Protein AF-A0A1W9VU00-F1 (afdb_monomer)

Mean predicted aligned error: 7.33 Å

Radius of gyration: 15.83 Å; Cα contacts (8 Å, |Δi|>4): 113; chains: 1; bounding box: 50×24×43 Å

Nearest PDB structures (foldseek):
  6pe4-assembly1_H  TM=3.932E-01  e=3.624E+00  Saccharomyces cerevisiae S288C
  1g73-assembly2_B  TM=1.970E-01  e=8.859E+00  Homo sapiens

Sequence (130 aa):
MKKSHNISNILLIQIVTGIYFAISGLLGVMGFYSGSNQFFDDIYKLIGRNNYMPLIISIVFMLAGLVLISDVFLNMKNRIVYYVILILWITFVIMSSFTDNFLKPDTLLWAKELALNSIILTSLWASSQR

Secondary structure (DSSP, 8-state):
--SHHHHHHHHHHHHHHHHHHHHHHHHHHHHHHHS--TTTHHHHHHH-TT-SHHHHHHHHHHHHHHHHHHHHHH----HHHHHHHHHHHHHHHHHHHSSS-SS-SSHHHHHHHHHHHHHHHHHHHHHHT-

Structure (mmCIF, N/CA/C/O backbone):
data_AF-A0A1W9VU00-F1
#
_entry.id   AF-A0A1W9VU00-F1
#
loop_
_atom_site.group_PDB
_atom_site.id
_atom_site.type_symbol
_atom_site.label_atom_id
_atom_site.label_alt_id
_atom_site.label_comp_id
_atom_site.label_asym_id
_atom_site.label_entity_id
_atom_site.label_seq_id
_atom_site.pdbx_PDB_ins_code
_atom_site.Cartn_x
_atom_site.Cartn_y
_atom_site.Cartn_z
_atom_site.occupancy
_atom_site.B_iso_or_equiv
_atom_site.auth_seq_id
_atom_site.auth_comp_id
_atom_site.auth_asym_id
_atom_site.auth_atom_id
_atom_site.pdbx_PDB_model_num
ATOM 1 N N . MET A 1 1 ? -32.290 -3.285 15.799 1.00 40.78 1 MET A N 1
ATOM 2 C CA . MET A 1 1 ? -30.913 -3.668 16.200 1.00 40.78 1 MET A CA 1
ATOM 3 C C . MET A 1 1 ? -30.063 -4.128 14.997 1.00 40.78 1 MET A C 1
ATOM 5 O O . MET A 1 1 ? -29.607 -5.257 14.978 1.00 40.78 1 MET A O 1
ATOM 9 N N . LYS A 1 2 ? -29.819 -3.278 13.979 1.00 45.75 2 LYS A N 1
ATOM 10 C CA . LYS A 1 2 ? -29.080 -3.660 12.742 1.00 45.75 2 LYS A CA 1
ATOM 11 C C . LYS A 1 2 ? -27.707 -2.977 12.566 1.00 45.75 2 LYS A C 1
ATOM 13 O O . LYS A 1 2 ? -27.032 -3.209 11.574 1.00 45.75 2 LYS A O 1
ATOM 18 N N . LYS A 1 3 ? -27.289 -2.129 13.519 1.00 46.16 3 LYS A N 1
ATOM 19 C CA . LYS A 1 3 ? -26.079 -1.283 13.415 1.00 46.16 3 LYS A CA 1
ATOM 20 C C . LYS A 1 3 ? -24.768 -1.981 13.814 1.00 46.16 3 LYS A C 1
ATOM 22 O O . LYS A 1 3 ? -23.711 -1.531 13.397 1.00 46.16 3 LYS A O 1
ATOM 27 N N . SER A 1 4 ? -24.828 -3.069 14.588 1.00 51.91 4 SER A N 1
ATOM 28 C CA . SER A 1 4 ? -23.632 -3.743 15.125 1.00 51.91 4 SER A CA 1
ATOM 29 C C . SER A 1 4 ? -22.849 -4.536 14.064 1.00 51.91 4 SER A C 1
ATOM 31 O O . SER A 1 4 ? -21.626 -4.440 14.035 1.00 51.91 4 SER A O 1
ATOM 33 N N . HIS A 1 5 ? -23.524 -5.230 13.137 1.00 52.19 5 HIS A N 1
ATOM 34 C CA . HIS A 1 5 ? -22.841 -6.053 12.125 1.00 52.19 5 HIS A CA 1
ATOM 35 C C . HIS A 1 5 ? -22.045 -5.258 11.079 1.00 52.19 5 HIS A C 1
ATOM 37 O O . HIS A 1 5 ? -21.030 -5.736 10.587 1.00 52.19 5 HIS A O 1
ATOM 43 N N . ASN A 1 6 ? -22.453 -4.030 10.748 1.00 59.50 6 ASN A N 1
ATOM 44 C CA . ASN A 1 6 ? -21.695 -3.226 9.782 1.00 59.50 6 ASN A CA 1
ATOM 45 C C . ASN A 1 6 ? -20.350 -2.752 10.351 1.00 59.50 6 ASN A C 1
ATOM 47 O O . ASN A 1 6 ? -19.373 -2.661 9.613 1.00 59.50 6 ASN A O 1
ATOM 51 N N . ILE A 1 7 ? -20.284 -2.501 11.662 1.00 63.16 7 ILE A N 1
ATOM 52 C CA . ILE A 1 7 ? -19.052 -2.064 12.328 1.00 63.16 7 ILE A CA 1
ATOM 53 C C . ILE A 1 7 ? -18.045 -3.221 12.397 1.00 63.16 7 ILE A C 1
ATOM 55 O O . ILE A 1 7 ? -16.865 -3.008 12.152 1.00 63.16 7 ILE A O 1
ATOM 59 N N . SER A 1 8 ? -18.485 -4.460 12.646 1.00 72.94 8 SER A N 1
ATOM 60 C CA . SER A 1 8 ? -17.572 -5.614 12.643 1.00 72.94 8 SER A CA 1
ATOM 61 C C . SER A 1 8 ? -16.978 -5.893 11.261 1.00 72.94 8 SER A C 1
ATOM 63 O O . SER A 1 8 ? -15.805 -6.244 11.151 1.00 72.94 8 SER A O 1
ATOM 65 N N . ASN A 1 9 ? -17.761 -5.697 10.199 1.00 81.38 9 ASN A N 1
ATOM 66 C CA . ASN A 1 9 ? -17.312 -5.986 8.839 1.00 81.38 9 ASN A CA 1
ATOM 67 C C . ASN A 1 9 ? -16.287 -4.956 8.348 1.00 81.38 9 ASN A C 1
ATOM 69 O O . ASN A 1 9 ? -15.278 -5.339 7.760 1.00 81.38 9 ASN A O 1
ATOM 73 N N . ILE A 1 10 ? -16.505 -3.664 8.632 1.00 84.12 10 ILE A N 1
ATOM 74 C CA . ILE A 1 10 ? -15.561 -2.607 8.240 1.00 84.12 10 ILE A CA 1
ATOM 75 C C . ILE A 1 10 ? -14.212 -2.771 8.954 1.00 84.12 10 ILE A C 1
ATOM 77 O O . ILE A 1 10 ? -13.166 -2.574 8.347 1.00 84.12 10 ILE A O 1
ATOM 81 N N . LEU A 1 11 ? -14.237 -3.206 10.220 1.00 84.88 11 LEU A N 1
ATOM 82 C CA . LEU A 1 11 ? -13.041 -3.495 11.010 1.00 84.88 11 LEU A CA 1
ATOM 83 C C . LEU A 1 11 ? -12.211 -4.616 10.392 1.00 84.88 11 LEU A C 1
ATOM 85 O O . LEU A 1 11 ? -11.000 -4.483 10.244 1.00 84.88 11 LEU A O 1
ATOM 89 N N . LEU A 1 12 ? -12.866 -5.709 9.998 1.00 86.94 12 LEU A N 1
ATOM 90 C CA . LEU A 1 12 ? -12.195 -6.837 9.362 1.00 86.94 12 LEU A CA 1
ATOM 91 C C . LEU A 1 12 ? -11.570 -6.409 8.027 1.00 86.94 12 LEU A C 1
ATOM 93 O O . LEU A 1 12 ? -10.400 -6.695 7.781 1.00 86.94 12 LEU A O 1
ATOM 97 N N . ILE A 1 13 ? -12.311 -5.658 7.208 1.00 89.44 13 ILE A N 1
ATOM 98 C CA . ILE A 1 13 ? -11.813 -5.102 5.942 1.00 89.44 13 ILE A CA 1
ATOM 99 C C . ILE A 1 13 ? -10.584 -4.211 6.179 1.00 89.44 13 ILE A C 1
ATOM 101 O O . ILE A 1 13 ? -9.593 -4.340 5.459 1.00 89.44 13 ILE A O 1
ATOM 105 N N . GLN A 1 14 ? -10.616 -3.350 7.198 1.00 89.56 14 GLN A N 1
ATOM 106 C CA . GLN A 1 14 ? -9.501 -2.474 7.559 1.00 89.56 14 GLN A CA 1
ATOM 107 C C . GLN A 1 14 ? -8.265 -3.275 7.993 1.00 89.56 14 GLN A C 1
ATOM 109 O O . GLN A 1 14 ? -7.167 -2.989 7.520 1.00 89.56 14 GLN A O 1
ATOM 114 N N . ILE A 1 15 ? -8.433 -4.312 8.824 1.00 90.50 15 ILE A N 1
ATOM 115 C CA . ILE A 1 15 ? -7.334 -5.199 9.246 1.00 90.50 15 ILE A CA 1
ATOM 116 C C . ILE A 1 15 ? -6.725 -5.908 8.037 1.00 90.50 15 ILE A C 1
ATOM 118 O O . ILE A 1 15 ? -5.511 -5.878 7.860 1.00 90.50 15 ILE A O 1
ATOM 122 N N . VAL A 1 16 ? -7.552 -6.525 7.190 1.00 92.12 16 VAL A N 1
ATOM 123 C CA . VAL A 1 16 ? -7.077 -7.255 6.004 1.00 92.12 16 VAL A CA 1
ATOM 124 C C . VAL A 1 16 ? -6.347 -6.315 5.047 1.00 92.12 16 VAL A C 1
ATOM 126 O O . VAL A 1 16 ? -5.277 -6.656 4.551 1.00 92.12 16 VAL A O 1
ATOM 129 N N . THR A 1 17 ? -6.876 -5.108 4.842 1.00 91.38 17 THR A N 1
ATOM 130 C CA . THR A 1 17 ? -6.223 -4.079 4.022 1.00 91.38 17 THR A CA 1
ATOM 131 C C . THR A 1 17 ? -4.893 -3.651 4.642 1.00 91.38 17 THR A C 1
ATOM 133 O O . THR A 1 17 ? -3.885 -3.587 3.947 1.00 91.38 17 THR A O 1
ATOM 136 N N . GLY A 1 18 ? -4.850 -3.420 5.954 1.00 92.44 18 GLY A N 1
ATOM 137 C CA . GLY A 1 18 ? -3.620 -3.067 6.659 1.00 92.44 18 GLY A CA 1
ATOM 138 C C . GLY A 1 18 ? -2.549 -4.158 6.580 1.00 92.44 18 GLY A C 1
ATOM 139 O O . GLY A 1 18 ? -1.392 -3.857 6.295 1.00 92.44 18 GLY A O 1
ATOM 140 N N . ILE A 1 19 ? -2.934 -5.429 6.741 1.00 93.31 19 ILE A N 1
ATOM 141 C CA . ILE A 1 19 ? -2.041 -6.584 6.556 1.00 93.31 19 ILE A CA 1
ATOM 142 C C . ILE A 1 19 ? -1.517 -6.623 5.122 1.00 93.31 19 ILE A C 1
ATOM 144 O O . ILE A 1 19 ? -0.317 -6.789 4.917 1.00 93.31 19 ILE A O 1
ATOM 148 N N . TYR A 1 20 ? -2.395 -6.437 4.138 1.00 92.19 20 TYR A N 1
ATOM 149 C CA . TYR A 1 20 ? -2.009 -6.414 2.734 1.00 92.19 20 TYR A CA 1
ATOM 150 C C . TYR A 1 20 ? -0.951 -5.331 2.462 1.00 92.19 20 TYR A C 1
ATOM 152 O O . TYR A 1 20 ? 0.106 -5.641 1.921 1.00 92.19 20 TYR A O 1
ATOM 160 N N . PHE A 1 21 ? -1.161 -4.096 2.932 1.00 92.06 21 PHE A N 1
ATOM 161 C CA . PHE A 1 21 ? -0.177 -3.012 2.805 1.00 92.06 21 PHE A CA 1
ATOM 162 C C . PHE A 1 21 ? 1.149 -3.318 3.512 1.00 92.06 21 PHE A C 1
ATOM 164 O O . PHE A 1 21 ? 2.219 -3.086 2.944 1.00 92.06 21 PHE A O 1
ATOM 171 N N . ALA A 1 22 ? 1.090 -3.868 4.728 1.00 92.06 22 ALA A N 1
ATOM 172 C CA . ALA A 1 22 ? 2.278 -4.236 5.490 1.00 92.06 22 ALA A CA 1
ATOM 173 C C . ALA A 1 22 ? 3.112 -5.296 4.753 1.00 92.06 22 ALA A C 1
ATOM 175 O O . ALA A 1 22 ? 4.327 -5.142 4.619 1.00 92.06 22 ALA A O 1
ATOM 176 N N . ILE A 1 23 ? 2.457 -6.333 4.223 1.00 91.75 23 ILE A N 1
ATOM 177 C CA . ILE A 1 23 ? 3.104 -7.396 3.447 1.00 91.75 23 ILE A CA 1
ATOM 178 C C . ILE A 1 23 ? 3.647 -6.846 2.126 1.00 91.75 23 ILE A C 1
ATOM 180 O O . ILE A 1 23 ? 4.798 -7.119 1.804 1.00 91.75 23 ILE A O 1
ATOM 184 N N . SER A 1 24 ? 2.881 -6.045 1.379 1.00 88.00 24 SER A N 1
ATOM 185 C CA . SER A 1 24 ? 3.352 -5.429 0.130 1.00 88.00 24 SER A CA 1
ATOM 186 C C . SER A 1 24 ? 4.589 -4.558 0.352 1.00 88.00 24 SER A C 1
ATOM 188 O O . SER A 1 24 ? 5.546 -4.644 -0.417 1.00 88.00 24 SER A O 1
ATOM 190 N N . GLY A 1 25 ? 4.611 -3.761 1.423 1.00 86.75 25 GLY A N 1
ATOM 191 C CA . GLY A 1 25 ? 5.786 -2.977 1.799 1.00 86.75 25 GLY A CA 1
ATOM 192 C C . GLY A 1 25 ? 6.983 -3.851 2.176 1.00 86.75 25 GLY A C 1
ATOM 193 O O . GLY A 1 25 ? 8.098 -3.604 1.722 1.00 86.75 25 GLY A O 1
ATOM 194 N N . LEU A 1 26 ? 6.756 -4.921 2.939 1.00 88.81 26 LEU A N 1
ATOM 195 C CA . LEU A 1 26 ? 7.804 -5.860 3.340 1.00 88.81 26 LEU A CA 1
ATOM 196 C C . LEU A 1 26 ? 8.388 -6.623 2.140 1.00 88.81 26 LEU A C 1
ATOM 198 O O . LEU A 1 26 ? 9.607 -6.710 2.015 1.00 88.81 26 LEU A O 1
ATOM 202 N N . LEU A 1 27 ? 7.547 -7.097 1.217 1.00 86.44 27 LEU A N 1
ATOM 203 C CA . LEU A 1 27 ? 7.975 -7.687 -0.058 1.00 86.44 27 LEU A CA 1
ATOM 204 C C . LEU A 1 27 ? 8.765 -6.680 -0.898 1.00 86.44 27 LEU A C 1
ATOM 206 O O . LEU A 1 27 ? 9.785 -7.026 -1.485 1.00 86.44 27 LEU A O 1
ATOM 210 N N . GLY A 1 28 ? 8.328 -5.422 -0.904 1.00 83.00 28 GLY A N 1
ATOM 211 C CA . GLY A 1 28 ? 9.046 -4.277 -1.451 1.00 83.00 28 GLY A CA 1
ATOM 212 C C . GLY A 1 28 ? 10.490 -4.165 -0.961 1.00 83.00 28 GLY A C 1
ATOM 213 O O . GLY A 1 28 ? 11.435 -4.189 -1.753 1.00 83.00 28 GLY A O 1
ATOM 214 N N . VAL A 1 29 ? 10.656 -4.117 0.362 1.00 85.56 29 VAL A N 1
ATOM 215 C CA . VAL A 1 29 ? 11.963 -4.017 1.025 1.00 85.56 29 VAL A CA 1
ATOM 216 C C . VAL A 1 29 ? 12.812 -5.264 0.780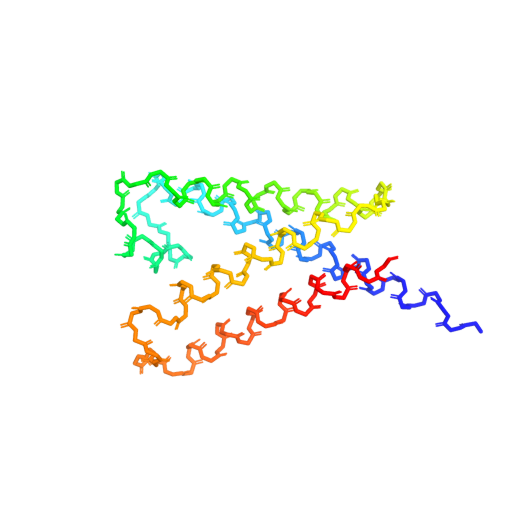 1.00 85.56 29 VAL A C 1
ATOM 218 O O . VAL A 1 29 ? 13.974 -5.140 0.402 1.00 85.56 29 VAL A O 1
ATOM 221 N N . MET A 1 30 ? 12.251 -6.465 0.948 1.00 83.88 30 MET A N 1
ATOM 222 C CA . MET A 1 30 ? 12.978 -7.719 0.713 1.00 83.88 30 MET A CA 1
ATOM 223 C C . MET A 1 30 ? 13.465 -7.823 -0.734 1.00 83.88 30 MET A C 1
ATOM 225 O O . MET A 1 30 ? 14.619 -8.174 -0.976 1.00 83.88 30 MET A O 1
ATOM 229 N N . GLY A 1 31 ? 12.601 -7.469 -1.683 1.00 76.75 31 GLY A N 1
ATOM 230 C CA . GLY A 1 31 ? 12.884 -7.518 -3.110 1.00 76.75 31 GLY A CA 1
ATOM 231 C C . GLY A 1 31 ? 13.961 -6.536 -3.575 1.00 76.75 31 GLY A C 1
ATOM 232 O O . GLY A 1 31 ? 14.669 -6.827 -4.538 1.00 76.75 31 GLY A O 1
ATOM 233 N N . PHE A 1 32 ? 14.140 -5.411 -2.873 1.00 74.62 32 PHE A N 1
ATOM 234 C CA . PHE A 1 32 ? 15.243 -4.481 -3.133 1.00 74.62 32 PHE A CA 1
ATOM 235 C C . PHE A 1 32 ? 16.611 -5.134 -2.876 1.00 74.62 32 PHE A C 1
ATOM 237 O O . PHE A 1 32 ? 17.532 -4.958 -3.669 1.00 74.62 32 PHE A O 1
ATOM 244 N N . TYR A 1 33 ? 16.737 -5.930 -1.809 1.00 71.94 33 TYR A N 1
ATOM 245 C CA . TYR A 1 33 ? 17.986 -6.626 -1.476 1.00 71.94 33 TYR A CA 1
ATOM 246 C C . TYR A 1 33 ? 18.181 -7.928 -2.263 1.00 71.94 33 TYR A C 1
ATOM 248 O O . TYR A 1 33 ? 19.313 -8.273 -2.596 1.00 71.94 33 TYR A O 1
ATOM 256 N N . SER A 1 34 ? 17.104 -8.660 -2.567 1.00 67.75 34 SER A N 1
ATOM 257 C CA . SER A 1 34 ? 17.174 -9.963 -3.246 1.00 67.75 34 SER A CA 1
ATOM 258 C C . SER A 1 34 ? 17.187 -9.879 -4.779 1.00 67.75 34 SER A C 1
ATOM 260 O O . SER A 1 34 ? 17.299 -10.907 -5.446 1.00 67.75 34 SER A O 1
ATOM 262 N N . GLY A 1 35 ? 17.061 -8.680 -5.362 1.00 62.50 35 GLY A N 1
ATOM 263 C CA . GLY A 1 35 ? 17.147 -8.456 -6.810 1.00 62.50 35 GLY A CA 1
ATOM 264 C C . GLY A 1 35 ? 16.000 -9.059 -7.633 1.00 62.50 35 GLY A C 1
ATOM 265 O O . GLY A 1 35 ? 16.061 -9.043 -8.866 1.00 62.50 35 GLY A O 1
ATOM 266 N N . SER A 1 36 ? 14.952 -9.578 -6.988 1.00 57.91 36 SER A N 1
ATOM 267 C CA . SER A 1 36 ? 13.751 -10.108 -7.640 1.00 57.91 36 SER A CA 1
ATOM 268 C C . SER A 1 36 ? 12.513 -9.637 -6.885 1.00 57.91 36 SER A C 1
ATOM 270 O O . SER A 1 36 ? 12.269 -10.040 -5.749 1.00 57.91 36 SER A O 1
ATOM 272 N N . ASN A 1 37 ? 11.739 -8.743 -7.503 1.00 67.25 37 ASN A N 1
ATOM 273 C CA . ASN A 1 37 ? 10.507 -8.259 -6.901 1.00 67.25 37 ASN A CA 1
ATOM 274 C C . ASN A 1 37 ? 9.410 -8.080 -7.943 1.00 67.25 37 ASN A C 1
ATOM 276 O O . ASN A 1 37 ? 9.165 -6.974 -8.412 1.00 67.25 37 ASN A O 1
ATOM 280 N N . GLN A 1 38 ? 8.698 -9.166 -8.239 1.00 67.44 38 GLN A N 1
ATOM 281 C CA . GLN A 1 38 ? 7.601 -9.166 -9.213 1.00 67.44 38 GLN A CA 1
ATOM 282 C C . GLN A 1 38 ? 6.533 -8.104 -8.910 1.00 67.44 38 GLN A C 1
ATOM 284 O O . GLN A 1 38 ? 5.915 -7.580 -9.827 1.00 67.44 38 GLN A O 1
ATOM 289 N N . PHE A 1 39 ? 6.347 -7.739 -7.636 1.00 68.12 39 PHE A N 1
ATOM 290 C CA . PHE A 1 39 ? 5.370 -6.729 -7.228 1.00 68.12 39 PHE A CA 1
ATOM 291 C C . PHE A 1 39 ? 5.778 -5.295 -7.615 1.00 68.12 39 PHE A C 1
ATOM 293 O O . PHE A 1 39 ? 4.921 -4.465 -7.906 1.00 68.12 39 PHE A O 1
ATOM 300 N N . PHE A 1 40 ? 7.080 -4.997 -7.630 1.00 73.00 40 PHE A N 1
ATOM 301 C CA . PHE A 1 40 ? 7.620 -3.675 -7.973 1.00 73.00 40 PHE A CA 1
ATOM 302 C C . PHE A 1 40 ? 8.365 -3.658 -9.310 1.00 73.00 40 PHE A C 1
ATOM 304 O O . PHE A 1 40 ? 8.865 -2.603 -9.693 1.00 73.00 40 PHE A O 1
ATOM 311 N N . ASP A 1 41 ? 8.449 -4.780 -10.029 1.00 74.25 41 ASP A N 1
ATOM 312 C CA . ASP A 1 41 ? 9.189 -4.879 -11.291 1.00 74.25 41 ASP A CA 1
ATOM 313 C C . ASP A 1 41 ? 8.710 -3.826 -12.300 1.00 74.25 41 ASP A C 1
ATOM 315 O O . ASP A 1 41 ? 9.537 -3.172 -12.933 1.00 74.25 41 ASP A O 1
ATOM 319 N N . ASP A 1 42 ? 7.402 -3.561 -12.363 1.00 72.38 42 ASP A N 1
ATOM 320 C CA . ASP A 1 42 ? 6.838 -2.516 -13.226 1.00 72.38 42 ASP A CA 1
ATOM 321 C C . ASP A 1 42 ? 7.296 -1.100 -12.814 1.00 72.38 42 ASP A C 1
ATOM 323 O O . ASP A 1 42 ? 7.565 -0.261 -13.667 1.00 72.38 42 ASP A O 1
ATOM 327 N N . ILE A 1 43 ? 7.507 -0.833 -11.520 1.00 70.69 43 ILE A N 1
ATOM 328 C CA . ILE A 1 43 ? 8.061 0.447 -11.038 1.00 70.69 43 ILE A CA 1
ATOM 329 C C . ILE A 1 43 ? 9.573 0.526 -11.277 1.00 70.69 43 ILE A C 1
ATOM 331 O O . ILE A 1 43 ? 10.093 1.583 -11.646 1.00 70.69 43 ILE A O 1
ATOM 335 N N . TYR A 1 44 ? 10.292 -0.584 -11.105 1.00 73.88 44 TYR A N 1
ATOM 336 C CA . TYR A 1 44 ? 11.727 -0.657 -11.379 1.00 73.88 44 TYR A CA 1
ATOM 337 C C . TYR A 1 44 ? 12.054 -0.433 -12.856 1.00 73.88 44 TYR A C 1
ATOM 339 O O . TYR A 1 44 ? 13.098 0.153 -13.147 1.00 73.88 44 TYR A O 1
ATOM 347 N N . LYS A 1 45 ? 11.176 -0.843 -13.780 1.00 72.12 45 LYS A N 1
ATOM 348 C CA . LYS A 1 45 ? 11.312 -0.532 -15.212 1.00 72.12 45 LYS A CA 1
ATOM 349 C C . LYS A 1 45 ? 11.252 0.970 -15.492 1.00 72.12 45 LYS A C 1
ATOM 351 O O . LYS A 1 45 ? 11.986 1.452 -16.346 1.00 72.12 45 LYS A O 1
ATOM 356 N N . LEU A 1 46 ? 10.424 1.709 -14.754 1.00 71.44 46 LEU A N 1
ATOM 357 C CA . LEU A 1 46 ? 10.207 3.142 -14.976 1.00 71.44 46 LEU A CA 1
ATOM 358 C C . LEU A 1 46 ? 11.272 4.024 -14.343 1.00 71.44 46 LEU A C 1
ATOM 360 O O . LEU A 1 46 ? 11.704 5.010 -14.934 1.00 71.44 46 LEU A O 1
ATOM 364 N N . ILE A 1 47 ? 11.664 3.694 -13.116 1.00 73.31 47 ILE A N 1
ATOM 365 C CA . ILE A 1 47 ? 12.514 4.560 -12.291 1.00 73.31 47 ILE A CA 1
ATOM 366 C C . ILE A 1 47 ? 13.977 4.074 -12.282 1.00 73.31 47 ILE A C 1
ATOM 368 O O . ILE A 1 47 ? 14.885 4.800 -11.871 1.00 73.31 47 ILE A O 1
ATOM 372 N N . GLY A 1 48 ? 14.219 2.858 -12.780 1.00 68.12 48 GLY A N 1
ATOM 373 C CA . GLY A 1 48 ? 15.519 2.200 -12.799 1.00 68.12 48 GLY A CA 1
ATOM 374 C C . GLY A 1 48 ? 15.824 1.451 -11.497 1.00 68.12 48 GLY A C 1
ATOM 375 O O . GLY A 1 48 ? 15.520 1.906 -10.394 1.00 68.12 48 GLY A O 1
ATOM 376 N N . ARG A 1 49 ? 16.486 0.292 -11.618 1.00 69.31 49 ARG A N 1
ATOM 377 C CA . ARG A 1 49 ? 16.854 -0.583 -10.482 1.00 69.31 49 ARG A CA 1
ATOM 378 C C . ARG A 1 49 ? 17.829 0.039 -9.482 1.00 69.31 49 ARG A C 1
ATOM 380 O O . ARG A 1 49 ? 17.836 -0.365 -8.329 1.00 69.31 49 ARG A O 1
ATOM 387 N N . ASN A 1 50 ? 18.629 1.014 -9.911 1.00 70.50 50 ASN A N 1
ATOM 388 C CA . ASN A 1 50 ? 19.616 1.685 -9.059 1.00 70.50 50 ASN A CA 1
ATOM 389 C C . ASN A 1 50 ? 19.040 2.892 -8.291 1.00 70.50 50 ASN A C 1
ATOM 391 O O . ASN A 1 50 ? 19.790 3.683 -7.725 1.00 70.50 50 ASN A O 1
ATOM 395 N N . ASN A 1 51 ? 17.718 3.084 -8.313 1.00 77.50 51 ASN A N 1
ATOM 396 C CA . ASN A 1 51 ? 17.065 4.172 -7.601 1.00 77.50 51 ASN A CA 1
ATOM 397 C C . ASN A 1 51 ? 16.500 3.682 -6.258 1.00 77.50 51 ASN A C 1
ATOM 399 O O . ASN A 1 51 ? 15.918 2.603 -6.170 1.00 77.50 51 ASN A O 1
ATOM 403 N N . TYR A 1 52 ? 16.630 4.502 -5.216 1.00 82.12 52 TYR A N 1
ATOM 404 C CA . TYR A 1 52 ? 16.072 4.240 -3.887 1.00 82.12 52 TYR A CA 1
ATOM 405 C C . TYR A 1 52 ? 14.560 4.506 -3.807 1.00 82.12 52 TYR A C 1
ATOM 407 O O . TYR A 1 52 ? 13.928 4.159 -2.813 1.00 82.12 52 TYR A O 1
ATOM 415 N N . MET A 1 53 ? 13.946 5.094 -4.839 1.00 80.38 53 MET A N 1
ATOM 416 C CA . MET A 1 53 ? 12.516 5.425 -4.842 1.00 80.38 53 MET A CA 1
ATOM 417 C C . MET A 1 53 ? 11.586 4.225 -4.555 1.00 80.38 53 MET A C 1
ATOM 419 O O . MET A 1 53 ? 10.702 4.364 -3.708 1.00 80.38 53 MET A O 1
ATOM 423 N N . PRO A 1 54 ? 11.776 3.030 -5.154 1.00 81.50 54 PRO A N 1
ATOM 424 C CA . PRO A 1 54 ? 10.937 1.865 -4.857 1.00 81.50 54 PRO A CA 1
ATOM 425 C C . PRO A 1 54 ? 11.096 1.383 -3.410 1.00 81.50 54 PRO A C 1
ATOM 427 O O . PRO A 1 54 ? 10.120 0.964 -2.791 1.00 81.50 54 PRO A O 1
ATOM 430 N N . LEU A 1 55 ? 12.298 1.515 -2.833 1.00 84.62 55 LEU A N 1
ATOM 431 C CA . LEU A 1 55 ? 12.547 1.230 -1.418 1.00 84.62 55 LEU A CA 1
ATOM 432 C C . LEU A 1 55 ? 11.769 2.204 -0.520 1.00 84.62 55 LEU A C 1
ATOM 434 O O . LEU A 1 55 ? 11.109 1.772 0.422 1.00 84.62 55 LEU A O 1
ATOM 438 N N . ILE A 1 56 ? 11.791 3.503 -0.835 1.00 86.19 56 ILE A N 1
ATOM 439 C CA . ILE A 1 56 ? 11.036 4.525 -0.092 1.00 86.19 56 ILE A CA 1
ATOM 440 C C . ILE A 1 56 ? 9.535 4.221 -0.148 1.00 86.19 56 ILE A C 1
ATOM 442 O O . ILE A 1 56 ? 8.883 4.187 0.894 1.00 86.19 56 ILE A O 1
ATOM 446 N N . ILE A 1 57 ? 8.991 3.934 -1.335 1.00 85.81 57 ILE A N 1
ATOM 447 C CA . ILE A 1 57 ? 7.574 3.571 -1.509 1.00 85.81 57 ILE A CA 1
ATOM 448 C C . ILE A 1 57 ? 7.227 2.329 -0.676 1.00 85.81 57 ILE A C 1
ATOM 450 O O . ILE A 1 57 ? 6.202 2.303 0.001 1.00 85.81 57 ILE A O 1
ATOM 454 N N . SER A 1 58 ? 8.110 1.331 -0.664 1.00 87.50 58 SER A N 1
ATOM 455 C CA . SER A 1 58 ? 7.937 0.098 0.110 1.00 87.50 58 SER A CA 1
ATOM 456 C C . SER A 1 58 ? 7.881 0.357 1.616 1.00 87.50 58 SER A C 1
ATOM 458 O O . SER A 1 58 ? 6.992 -0.148 2.302 1.00 87.50 58 SER A O 1
ATOM 460 N N . ILE A 1 59 ? 8.780 1.199 2.134 1.00 88.88 59 ILE A N 1
ATOM 461 C CA . ILE A 1 59 ? 8.774 1.615 3.544 1.00 88.88 59 ILE A CA 1
ATOM 462 C C . ILE A 1 59 ? 7.478 2.363 3.869 1.00 88.88 59 ILE A C 1
ATOM 464 O O . ILE A 1 59 ? 6.844 2.085 4.886 1.00 88.88 59 ILE A O 1
ATOM 468 N N . VAL A 1 60 ? 7.047 3.275 2.995 1.00 90.75 60 VAL A N 1
ATOM 469 C CA . VAL A 1 60 ? 5.800 4.027 3.175 1.00 90.75 60 VAL A CA 1
ATOM 470 C C . VAL A 1 60 ? 4.586 3.094 3.189 1.00 90.75 60 VAL A C 1
ATOM 472 O O . VAL A 1 60 ? 3.720 3.257 4.044 1.00 90.75 60 VAL A O 1
ATOM 475 N N . PHE A 1 61 ? 4.527 2.084 2.318 1.00 90.19 61 PHE A N 1
ATOM 476 C CA . PHE A 1 61 ? 3.455 1.080 2.320 1.00 90.19 61 PHE A CA 1
ATOM 477 C C . PHE A 1 61 ? 3.465 0.208 3.570 1.00 90.19 61 PHE A C 1
ATOM 479 O O . PHE A 1 61 ? 2.406 -0.051 4.144 1.00 90.19 61 PHE A O 1
ATOM 486 N N . MET A 1 62 ? 4.648 -0.173 4.047 1.00 91.94 62 MET A N 1
ATOM 487 C CA . MET A 1 62 ? 4.778 -0.918 5.294 1.00 91.94 62 MET A CA 1
ATOM 488 C C . MET A 1 62 ? 4.236 -0.106 6.479 1.00 91.94 62 MET A C 1
ATOM 490 O O . MET A 1 62 ? 3.413 -0.602 7.251 1.00 91.94 62 MET A O 1
ATOM 494 N N . LEU A 1 63 ? 4.638 1.165 6.590 1.00 92.19 63 LEU A N 1
ATOM 495 C CA . LEU A 1 63 ? 4.147 2.079 7.625 1.00 92.19 63 LEU A CA 1
ATOM 496 C C . LEU A 1 63 ? 2.642 2.336 7.492 1.00 92.19 63 LEU A C 1
ATOM 498 O O . LEU A 1 63 ? 1.934 2.315 8.495 1.00 92.19 63 LEU A O 1
ATOM 502 N N . ALA A 1 64 ? 2.135 2.517 6.272 1.00 90.69 64 ALA A N 1
ATOM 503 C CA . ALA A 1 64 ? 0.709 2.674 6.002 1.00 90.69 64 ALA A CA 1
ATOM 504 C C . ALA A 1 64 ? -0.104 1.478 6.518 1.00 90.69 64 ALA A C 1
ATOM 506 O O . ALA A 1 64 ? -1.117 1.669 7.190 1.00 90.69 64 ALA A O 1
ATOM 507 N N . GLY A 1 65 ? 0.367 0.253 6.270 1.00 90.81 65 GLY A N 1
ATOM 508 C CA . GLY A 1 65 ? -0.265 -0.964 6.776 1.00 90.81 65 GLY A CA 1
ATOM 509 C C . GLY A 1 65 ? -0.310 -1.015 8.302 1.00 90.81 65 GLY A C 1
ATOM 510 O O . GLY A 1 65 ? -1.366 -1.265 8.885 1.00 90.81 65 GLY A O 1
ATOM 511 N N . LEU A 1 66 ? 0.807 -0.693 8.960 1.00 92.38 66 LEU A N 1
ATOM 512 C CA . LEU A 1 66 ? 0.875 -0.628 10.423 1.00 92.38 66 LEU A CA 1
ATOM 513 C C . LEU A 1 66 ? -0.059 0.435 11.004 1.00 92.38 66 LEU A C 1
ATOM 515 O O . LEU A 1 66 ? -0.703 0.187 12.026 1.00 92.38 66 LEU A O 1
ATOM 519 N N . VAL A 1 67 ? -0.169 1.597 10.355 1.00 91.56 67 VAL A N 1
ATOM 520 C CA . VAL A 1 67 ? -1.092 2.654 10.783 1.00 91.56 67 VAL A CA 1
ATOM 521 C C . VAL A 1 67 ? -2.542 2.202 10.627 1.00 91.56 67 VAL A C 1
ATOM 523 O O . VAL A 1 67 ? -3.310 2.362 11.570 1.00 91.56 67 VAL A O 1
ATOM 526 N N . LEU A 1 68 ? -2.910 1.576 9.504 1.00 90.00 68 LEU A N 1
ATOM 527 C CA . LEU A 1 68 ? -4.265 1.049 9.290 1.00 90.00 68 LEU A CA 1
ATOM 528 C C . LEU A 1 68 ? -4.654 0.005 10.341 1.00 90.00 68 LEU A C 1
ATOM 530 O O . LEU A 1 68 ? -5.780 0.038 10.836 1.00 90.00 68 LEU A O 1
ATOM 534 N N . ILE A 1 69 ? -3.729 -0.887 10.711 1.00 91.06 69 ILE A N 1
ATOM 535 C CA . ILE A 1 69 ? -3.945 -1.882 11.773 1.00 91.06 69 ILE A CA 1
ATOM 536 C C . ILE A 1 69 ? -4.052 -1.199 13.140 1.00 91.06 69 ILE A C 1
ATOM 538 O O . ILE A 1 69 ? -4.949 -1.512 13.916 1.00 91.06 69 ILE A O 1
ATOM 542 N N . SER A 1 70 ? -3.162 -0.257 13.450 1.00 88.75 70 SER A N 1
ATOM 543 C CA . SER A 1 70 ? -3.151 0.428 14.751 1.00 88.75 70 SER A CA 1
ATOM 544 C C . SER A 1 70 ? -4.405 1.275 14.957 1.00 88.75 70 SER A C 1
ATOM 546 O O . SER A 1 70 ? -4.948 1.335 16.061 1.00 88.75 70 SER A O 1
ATOM 548 N N . ASP A 1 71 ? -4.905 1.887 13.886 1.00 87.06 71 ASP A N 1
ATOM 549 C CA . ASP A 1 71 ? -6.119 2.693 13.902 1.00 87.06 71 ASP A CA 1
ATOM 550 C C . ASP A 1 71 ? -7.369 1.886 14.291 1.00 87.06 71 ASP A C 1
ATOM 552 O O . ASP A 1 71 ? -8.281 2.413 14.927 1.00 87.06 71 ASP A O 1
ATOM 556 N N . VAL A 1 72 ? -7.391 0.577 14.022 1.00 85.69 72 VAL A N 1
ATOM 557 C CA . VAL A 1 72 ? -8.476 -0.308 14.474 1.00 85.69 72 VAL A CA 1
ATOM 558 C C . VAL A 1 72 ? -8.617 -0.292 15.997 1.00 85.69 72 VAL A C 1
ATOM 560 O O . VAL A 1 72 ? -9.742 -0.240 16.501 1.00 85.69 72 VAL A O 1
ATOM 563 N N . PHE A 1 73 ? -7.494 -0.295 16.717 1.00 85.94 73 PHE A N 1
ATOM 564 C CA . PHE A 1 73 ? -7.456 -0.342 18.179 1.00 85.94 73 PHE A CA 1
ATOM 565 C C . PHE A 1 73 ? -7.494 1.047 18.817 1.00 85.94 73 PHE A C 1
ATOM 567 O O . PHE A 1 73 ? -8.108 1.228 19.866 1.00 85.94 73 PHE A O 1
ATOM 574 N N . LEU A 1 74 ? -6.841 2.026 18.187 1.00 84.25 74 LEU A N 1
ATOM 575 C CA . LEU A 1 74 ? -6.693 3.381 18.721 1.00 84.25 74 LEU A CA 1
ATOM 576 C C . LEU A 1 74 ? -7.821 4.329 18.290 1.00 84.25 74 LEU A C 1
ATOM 578 O O . LEU A 1 74 ? -7.987 5.383 18.902 1.00 84.25 74 LEU A O 1
ATOM 582 N N . ASN A 1 75 ? -8.609 3.950 17.276 1.00 78.62 75 ASN A N 1
ATOM 583 C CA . ASN A 1 75 ? -9.730 4.718 16.730 1.00 78.62 75 ASN A CA 1
ATOM 584 C C . ASN A 1 75 ? -9.339 6.181 16.451 1.00 78.62 75 ASN A C 1
ATOM 586 O O . ASN A 1 75 ? -9.977 7.125 16.939 1.00 78.62 75 ASN A O 1
ATOM 590 N N . MET A 1 76 ? -8.241 6.373 15.715 1.00 77.00 76 MET A N 1
ATOM 591 C CA . MET A 1 76 ? -7.724 7.691 15.380 1.00 77.00 76 MET A CA 1
ATOM 592 C C . MET A 1 76 ? -8.730 8.400 14.470 1.00 77.00 76 MET A C 1
ATOM 594 O O . MET A 1 76 ? -9.095 7.941 13.395 1.00 77.00 76 MET A O 1
ATOM 598 N N . LYS A 1 77 ? -9.157 9.598 14.868 1.00 74.38 77 LYS A N 1
ATOM 599 C CA . LYS A 1 77 ? -10.118 10.400 14.087 1.00 74.38 77 LYS A CA 1
ATOM 600 C C . LYS A 1 77 ? -9.497 11.068 12.852 1.00 74.38 77 LYS A C 1
ATOM 602 O O . LYS A 1 77 ? -10.155 11.868 12.186 1.00 74.38 77 LYS A O 1
ATOM 607 N N . ASN A 1 78 ? -8.220 10.813 12.567 1.00 80.06 78 ASN A N 1
ATOM 608 C CA . ASN A 1 78 ? -7.489 11.535 11.537 1.00 80.06 78 ASN A CA 1
ATOM 609 C C . ASN A 1 78 ? -7.668 10.896 10.153 1.00 80.06 78 ASN A C 1
ATOM 611 O O . ASN A 1 78 ? -6.915 10.016 9.741 1.00 80.06 78 ASN A O 1
ATOM 615 N N . ARG A 1 79 ? -8.637 11.419 9.398 1.00 82.19 79 ARG A N 1
ATOM 616 C CA . ARG A 1 79 ? -8.951 10.972 8.031 1.00 82.19 79 ARG A CA 1
ATOM 617 C C . ARG A 1 79 ? -7.873 11.309 6.999 1.00 82.19 79 ARG A C 1
ATOM 619 O O . ARG A 1 79 ? -7.858 10.710 5.929 1.00 82.19 79 ARG A O 1
ATOM 626 N N . ILE A 1 80 ? -6.957 12.231 7.306 1.00 84.88 80 ILE A N 1
ATOM 627 C CA . ILE A 1 80 ? -5.895 12.643 6.374 1.00 84.88 80 ILE A CA 1
ATOM 628 C C . ILE A 1 80 ? -4.997 11.454 6.030 1.00 84.88 80 ILE A C 1
ATOM 630 O O . ILE A 1 80 ? -4.619 11.291 4.874 1.00 84.88 80 ILE A O 1
ATOM 634 N N . VAL A 1 81 ? -4.709 10.587 7.006 1.00 83.88 81 VAL A N 1
ATOM 635 C CA . VAL A 1 81 ? -3.842 9.421 6.792 1.00 83.88 81 VAL A CA 1
ATOM 636 C C . VAL A 1 81 ? -4.430 8.488 5.735 1.00 83.88 81 VAL A C 1
ATOM 638 O O . VAL A 1 81 ? -3.723 8.069 4.823 1.00 83.88 81 VAL A O 1
ATOM 641 N N . TYR A 1 82 ? -5.740 8.247 5.787 1.00 84.75 82 TYR A N 1
ATOM 642 C CA . TYR A 1 82 ? -6.438 7.446 4.786 1.00 84.75 82 TYR A CA 1
ATOM 643 C C . TYR A 1 82 ? -6.331 8.040 3.387 1.00 84.75 82 TYR A C 1
ATOM 645 O O . TYR A 1 82 ? -6.026 7.314 2.446 1.00 84.75 82 TYR A O 1
ATOM 653 N N . TYR A 1 83 ? -6.532 9.351 3.244 1.00 86.88 83 TYR A N 1
ATOM 654 C CA . TYR A 1 83 ? -6.416 10.006 1.942 1.00 86.88 83 TYR A CA 1
ATOM 655 C C . TYR A 1 83 ? -4.995 9.950 1.387 1.00 86.88 83 TYR A C 1
ATOM 657 O O . TYR A 1 83 ? -4.824 9.699 0.199 1.00 86.88 83 TYR A O 1
ATOM 665 N N . VAL A 1 84 ? -3.976 10.117 2.234 1.00 88.75 84 VAL A N 1
ATOM 666 C CA . VAL A 1 84 ? -2.572 9.991 1.817 1.00 88.75 84 VAL A CA 1
ATOM 667 C C . VAL A 1 84 ? -2.281 8.575 1.315 1.00 88.75 84 VAL A C 1
ATOM 669 O O . VAL A 1 84 ? -1.728 8.419 0.228 1.00 88.75 84 VAL A O 1
ATOM 672 N N . ILE A 1 85 ? -2.704 7.544 2.055 1.00 89.25 85 ILE A N 1
ATOM 673 C CA . ILE A 1 85 ? -2.525 6.138 1.654 1.00 89.25 85 ILE A CA 1
ATOM 674 C C . ILE A 1 85 ? -3.270 5.852 0.347 1.00 89.25 85 ILE A C 1
ATOM 676 O O . ILE A 1 85 ? -2.728 5.207 -0.548 1.00 89.25 85 ILE A O 1
ATOM 680 N N . LEU A 1 86 ? -4.488 6.374 0.209 1.00 89.38 86 LEU A N 1
ATOM 681 C CA . LEU A 1 86 ? -5.314 6.208 -0.980 1.00 89.38 86 LEU A CA 1
ATOM 682 C C . LEU A 1 86 ? -4.661 6.860 -2.209 1.00 89.38 86 LEU A C 1
ATOM 684 O O . LEU A 1 86 ? -4.557 6.214 -3.248 1.00 89.38 86 LEU A O 1
ATOM 688 N N . ILE A 1 87 ? -4.154 8.091 -2.094 1.00 89.56 87 ILE A N 1
ATOM 689 C CA . ILE A 1 87 ? -3.447 8.791 -3.183 1.00 89.56 87 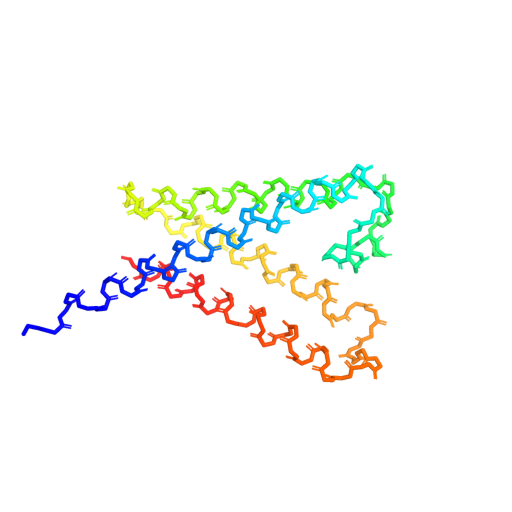ILE A CA 1
ATOM 690 C C . ILE A 1 87 ? -2.174 8.038 -3.588 1.00 89.56 87 ILE A C 1
ATOM 692 O O . ILE A 1 87 ? -1.915 7.852 -4.782 1.00 89.56 87 ILE A O 1
ATOM 696 N N . LEU A 1 88 ? -1.393 7.575 -2.609 1.00 88.81 88 LEU A N 1
ATOM 697 C CA . LEU A 1 88 ? -0.188 6.785 -2.863 1.00 88.81 88 LEU A CA 1
ATOM 698 C C . LEU A 1 88 ? -0.523 5.481 -3.593 1.00 88.81 88 LEU A C 1
ATOM 700 O O . LEU A 1 88 ? 0.158 5.119 -4.551 1.00 88.81 88 LEU A O 1
ATOM 704 N N . TRP A 1 89 ? -1.599 4.809 -3.183 1.00 90.44 89 TRP A N 1
ATOM 705 C CA . TRP A 1 89 ? -2.044 3.577 -3.822 1.00 90.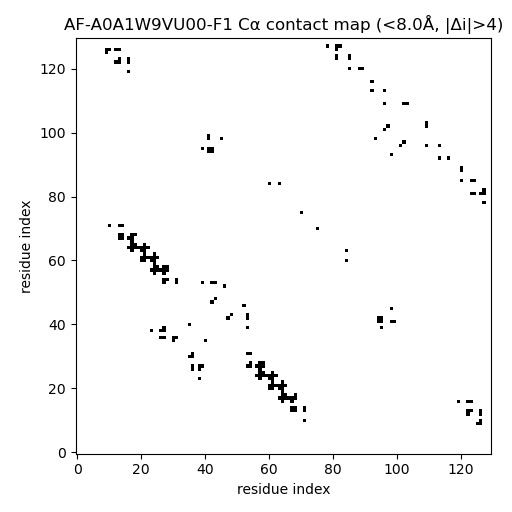44 89 TRP A CA 1
ATOM 706 C C . TRP A 1 89 ? -2.550 3.807 -5.245 1.00 90.44 89 TRP A C 1
ATOM 708 O O . TRP A 1 89 ? -2.154 3.083 -6.151 1.00 90.44 89 TRP A O 1
ATOM 718 N N . ILE A 1 90 ? -3.354 4.850 -5.483 1.00 88.81 90 ILE A N 1
ATOM 719 C CA . ILE A 1 90 ? -3.785 5.229 -6.839 1.00 88.81 90 ILE A CA 1
ATOM 720 C C . ILE A 1 90 ? -2.571 5.462 -7.735 1.00 88.81 90 ILE A C 1
ATOM 722 O O . ILE A 1 90 ? -2.513 4.934 -8.843 1.00 88.81 90 ILE A O 1
ATOM 726 N N . THR A 1 91 ? -1.585 6.214 -7.244 1.00 86.75 91 THR A N 1
ATOM 727 C CA . THR A 1 91 ? -0.356 6.491 -7.996 1.00 86.75 91 THR A CA 1
ATOM 728 C C . THR A 1 91 ? 0.370 5.194 -8.351 1.00 86.75 91 THR A C 1
ATOM 730 O O . THR A 1 91 ? 0.742 4.997 -9.504 1.00 86.75 91 THR A O 1
ATOM 733 N N . PHE A 1 92 ? 0.502 4.270 -7.396 1.00 85.00 92 PHE A N 1
ATOM 734 C CA . PHE A 1 92 ? 1.094 2.952 -7.630 1.00 85.00 92 PHE A CA 1
ATOM 735 C C . PHE A 1 92 ? 0.330 2.140 -8.685 1.00 85.00 92 PHE A C 1
ATOM 737 O O . PHE A 1 92 ? 0.944 1.551 -9.574 1.00 85.00 92 PHE A O 1
ATOM 744 N N . VAL A 1 93 ? -1.004 2.126 -8.632 1.00 85.69 93 VAL A N 1
ATOM 745 C CA . VAL A 1 93 ? -1.839 1.411 -9.611 1.00 85.69 93 VAL A CA 1
ATOM 746 C C . VAL A 1 93 ? -1.656 2.000 -11.007 1.00 85.69 93 VAL A C 1
ATOM 748 O O . VAL A 1 93 ? -1.498 1.250 -11.967 1.00 85.69 93 VAL A O 1
ATOM 751 N N . ILE A 1 94 ? -1.607 3.328 -11.123 1.00 84.06 94 ILE A N 1
ATOM 752 C CA . ILE A 1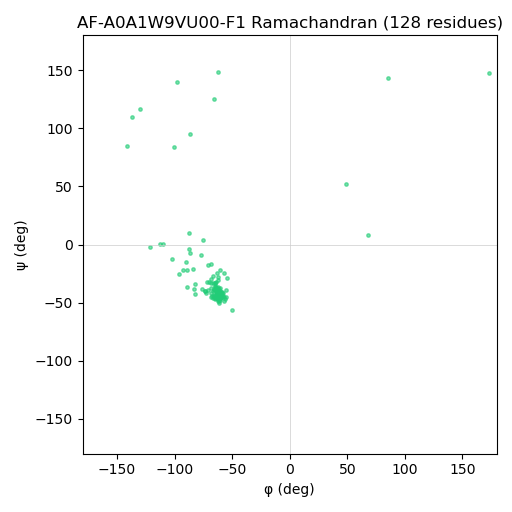 94 ? -1.368 4.002 -12.403 1.00 84.06 94 ILE A CA 1
ATOM 753 C C . ILE A 1 94 ? 0.012 3.619 -12.955 1.00 84.06 94 ILE A C 1
ATOM 755 O O . ILE A 1 94 ? 0.109 3.193 -14.105 1.00 84.06 94 ILE A O 1
ATOM 759 N N . MET A 1 95 ? 1.057 3.699 -12.124 1.00 78.56 95 MET A N 1
ATOM 760 C CA . MET A 1 95 ? 2.432 3.380 -12.530 1.00 78.56 95 MET A CA 1
ATOM 761 C C . MET A 1 95 ? 2.636 1.898 -12.871 1.00 78.56 95 MET A C 1
ATOM 763 O O . MET A 1 95 ? 3.434 1.576 -13.745 1.00 78.56 95 MET A O 1
ATOM 767 N N . SER A 1 96 ? 1.932 0.980 -12.215 1.00 77.00 96 SER A N 1
ATOM 768 C CA . SER A 1 96 ? 2.051 -0.457 -12.500 1.00 77.00 96 SER A CA 1
ATOM 769 C C . SER A 1 96 ? 1.198 -0.903 -13.690 1.00 77.00 96 SER A C 1
ATOM 771 O O . SER A 1 96 ? 1.627 -1.727 -14.492 1.00 77.00 96 SER A O 1
ATOM 773 N N . SER A 1 97 ? -0.012 -0.358 -13.838 1.00 76.56 97 SER A N 1
ATOM 774 C CA . SER A 1 97 ? -1.007 -0.910 -14.769 1.00 76.56 97 SER A CA 1
ATOM 775 C C . SER A 1 97 ? -0.992 -0.277 -16.160 1.00 76.56 97 SER A C 1
ATOM 777 O O . SER A 1 97 ? -1.481 -0.911 -17.094 1.00 76.56 97 SER A O 1
ATOM 779 N N . PHE A 1 98 ? -0.466 0.945 -16.315 1.00 74.00 98 PHE A N 1
ATOM 780 C CA . PHE A 1 98 ? -0.624 1.719 -17.557 1.00 74.00 98 PHE A CA 1
ATOM 781 C C . PHE A 1 98 ? 0.680 2.121 -18.252 1.00 74.00 98 PHE A C 1
ATOM 783 O O . PHE A 1 98 ? 0.624 2.728 -19.320 1.00 74.00 98 PHE A O 1
ATOM 790 N N . THR A 1 99 ? 1.844 1.794 -17.690 1.00 66.38 99 THR A N 1
ATOM 791 C CA . THR A 1 99 ? 3.101 2.414 -18.139 1.00 66.38 99 THR A CA 1
ATOM 792 C C . THR A 1 99 ? 3.897 1.599 -19.156 1.00 66.38 99 THR A C 1
ATOM 794 O O . THR A 1 99 ? 4.610 2.191 -19.957 1.00 66.38 99 THR A O 1
ATOM 797 N N . ASP A 1 100 ? 3.741 0.272 -19.187 1.00 60.28 100 ASP A N 1
ATOM 798 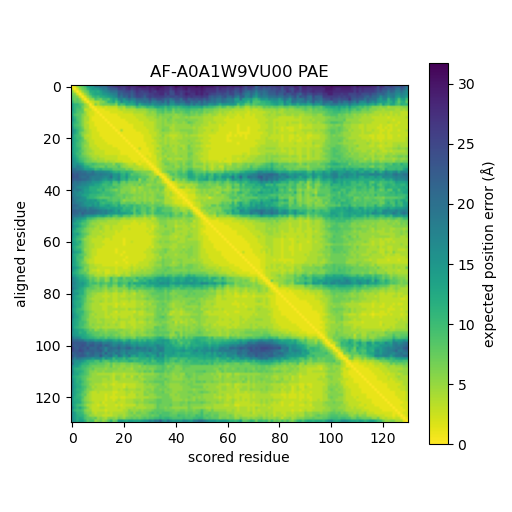C CA . ASP A 1 100 ? 4.423 -0.581 -20.177 1.00 60.28 100 ASP A CA 1
ATOM 799 C C . ASP A 1 100 ? 3.615 -0.757 -21.476 1.00 60.28 100 ASP A C 1
ATOM 801 O O . ASP A 1 100 ? 4.204 -1.099 -22.492 1.00 60.28 100 ASP A O 1
ATOM 805 N N . ASN A 1 101 ? 2.288 -0.549 -21.442 1.00 62.31 101 ASN A N 1
ATOM 806 C CA . ASN A 1 101 ? 1.314 -0.444 -22.546 1.00 62.31 101 ASN A CA 1
ATOM 807 C C . ASN A 1 101 ? -0.095 -0.379 -21.912 1.00 62.31 101 ASN A C 1
ATOM 809 O O . ASN A 1 101 ? -0.320 -1.012 -20.881 1.00 62.31 101 ASN A O 1
ATOM 813 N N . PHE A 1 102 ? -1.066 0.329 -22.509 1.00 60.19 102 PHE A N 1
ATOM 814 C CA . PHE A 1 102 ? -2.426 0.456 -21.931 1.00 60.19 102 PHE A CA 1
ATOM 815 C C . PHE A 1 102 ? -3.145 -0.902 -21.769 1.00 60.19 102 PHE A C 1
ATOM 817 O O . PHE A 1 102 ? -4.046 -1.041 -20.947 1.00 60.19 102 PHE A O 1
ATOM 824 N N . LEU A 1 103 ? -2.716 -1.911 -22.535 1.00 59.97 103 LEU A N 1
ATOM 825 C CA . LEU A 1 103 ? -3.112 -3.312 -22.427 1.00 59.97 103 LEU A CA 1
ATOM 826 C C . LEU A 1 103 ? -1.840 -4.168 -22.390 1.00 59.97 103 LEU A C 1
ATOM 828 O O . LEU A 1 103 ? -1.082 -4.188 -23.363 1.00 59.97 103 LEU A O 1
ATOM 832 N N . LYS A 1 104 ? -1.604 -4.885 -21.281 1.00 62.75 104 LYS A N 1
ATOM 833 C CA . LYS A 1 104 ? -0.581 -5.943 -21.252 1.00 62.75 104 LYS A CA 1
ATOM 834 C C . LYS A 1 104 ? -0.982 -7.032 -22.273 1.00 62.75 104 LYS A C 1
ATOM 836 O O . LYS A 1 104 ? -2.177 -7.269 -22.460 1.00 62.75 104 LYS A O 1
ATOM 841 N N . PRO A 1 105 ? -0.018 -7.721 -22.913 1.00 64.44 105 PRO A N 1
ATOM 842 C CA . PRO A 1 105 ? -0.304 -8.794 -23.874 1.00 64.44 105 PRO A CA 1
ATOM 843 C C . PRO A 1 105 ? -1.158 -9.925 -23.275 1.00 64.44 105 PRO A C 1
ATOM 845 O O . PRO A 1 105 ? -1.898 -10.584 -24.000 1.00 64.44 105 PRO A O 1
ATOM 848 N N . ASP A 1 106 ? -1.116 -10.094 -21.950 1.00 76.62 106 ASP A N 1
ATOM 849 C CA . ASP A 1 106 ? -2.004 -10.976 -21.198 1.00 76.62 106 ASP A CA 1
ATOM 850 C C . ASP A 1 106 ? -3.141 -10.175 -20.532 1.00 76.62 106 ASP A C 1
ATOM 852 O O . ASP A 1 106 ? -3.070 -9.744 -19.375 1.00 76.62 106 ASP A O 1
ATOM 856 N N . THR A 1 107 ? -4.191 -9.913 -21.313 1.00 78.62 107 THR A N 1
ATOM 857 C CA . THR A 1 107 ? -5.320 -9.052 -20.913 1.00 78.62 107 THR A CA 1
ATOM 858 C C . THR A 1 107 ? -6.091 -9.587 -19.705 1.00 78.62 107 THR A C 1
ATOM 860 O O . THR A 1 107 ? -6.605 -8.802 -18.905 1.00 78.62 107 THR A O 1
ATOM 863 N N . LEU A 1 108 ? -6.145 -10.911 -19.532 1.00 82.56 108 LEU A N 1
ATOM 864 C CA . LEU A 1 108 ? -6.862 -11.550 -18.430 1.00 82.56 108 LEU A CA 1
ATOM 865 C C . LEU A 1 108 ? -6.112 -11.382 -17.102 1.00 82.56 108 LEU A C 1
ATOM 867 O O . 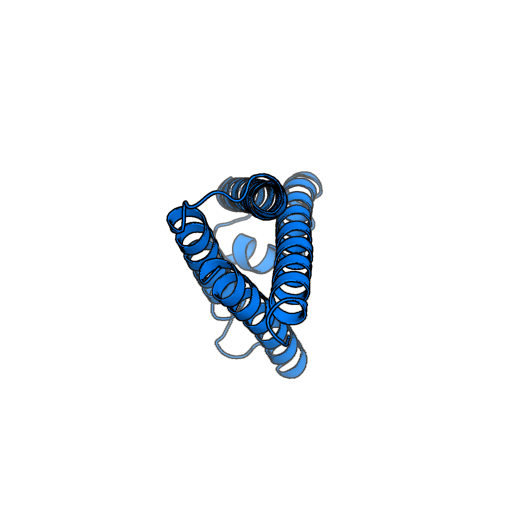LEU A 1 108 ? -6.728 -11.089 -16.074 1.00 82.56 108 LEU A O 1
ATOM 871 N N . LEU A 1 109 ? -4.781 -11.505 -17.130 1.00 80.88 109 LEU A N 1
ATOM 872 C CA . LEU A 1 109 ? -3.930 -11.241 -15.971 1.00 80.88 109 LEU A CA 1
ATOM 873 C C . LEU A 1 109 ? -4.003 -9.765 -15.555 1.00 80.88 109 LEU A C 1
ATOM 875 O O . LEU A 1 109 ? -4.218 -9.470 -14.381 1.00 80.88 109 LEU A O 1
ATOM 879 N N . TRP A 1 110 ? -3.926 -8.845 -16.520 1.00 81.75 110 TRP A N 1
ATOM 880 C CA . TRP A 1 110 ? -4.060 -7.405 -16.276 1.00 81.75 110 TRP A CA 1
ATOM 881 C C . TRP A 1 110 ? -5.416 -7.031 -15.665 1.00 81.75 110 TRP A C 1
ATOM 883 O O . TRP A 1 110 ? -5.472 -6.302 -14.674 1.00 81.75 110 TRP A O 1
ATOM 893 N N . ALA A 1 111 ? -6.518 -7.578 -16.192 1.00 82.25 111 ALA A N 1
ATOM 894 C CA . ALA A 1 111 ? -7.855 -7.324 -15.655 1.00 82.25 111 ALA A CA 1
ATOM 895 C C . ALA A 1 111 ? -8.008 -7.848 -14.217 1.00 82.25 111 ALA A C 1
ATOM 897 O O . ALA A 1 111 ? -8.630 -7.194 -13.379 1.00 82.25 111 ALA A O 1
ATOM 898 N N . LYS A 1 112 ? -7.406 -9.005 -13.907 1.00 86.12 112 LYS A N 1
ATOM 899 C CA . LYS A 1 112 ? -7.366 -9.562 -12.548 1.00 86.12 112 LYS A CA 1
ATOM 900 C C . LYS A 1 112 ? -6.5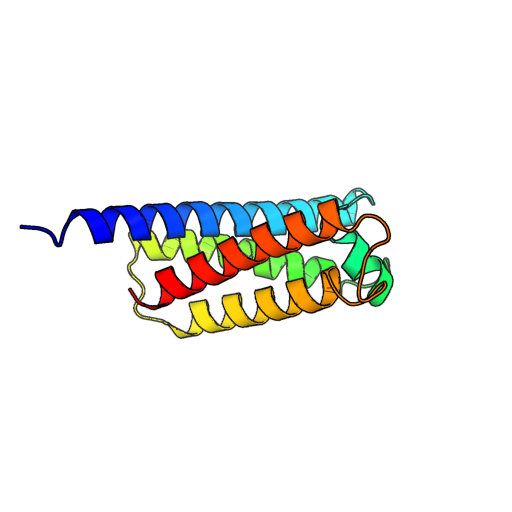71 -8.668 -11.589 1.00 86.12 112 LYS A C 1
ATOM 902 O O . LYS A 1 112 ? -7.043 -8.416 -10.480 1.00 86.12 112 LYS A O 1
ATOM 907 N N . GLU A 1 113 ? -5.394 -8.191 -11.994 1.00 83.62 113 GLU A N 1
ATOM 908 C CA . GLU A 1 113 ? -4.567 -7.265 -11.201 1.00 83.62 113 GLU A CA 1
ATOM 909 C C . GLU A 1 113 ? -5.317 -5.956 -10.921 1.00 83.62 113 GLU A C 1
ATOM 911 O O . GLU A 1 113 ? -5.396 -5.512 -9.773 1.00 83.62 113 GLU A O 1
ATOM 916 N N . LEU A 1 114 ? -5.960 -5.379 -11.939 1.00 85.44 114 LEU A N 1
ATOM 917 C CA . LEU A 1 114 ? -6.790 -4.185 -11.785 1.00 85.44 114 LEU A CA 1
ATOM 918 C C . LEU A 1 114 ? -8.005 -4.405 -10.885 1.00 85.44 114 LEU A C 1
ATOM 920 O O . LEU A 1 114 ? -8.329 -3.531 -10.077 1.00 85.44 114 LEU A O 1
ATOM 924 N N . ALA A 1 115 ? -8.677 -5.552 -10.993 1.00 87.69 115 ALA A N 1
ATOM 925 C CA . ALA A 1 115 ? -9.799 -5.884 -10.121 1.00 87.69 115 ALA A CA 1
ATOM 926 C C . ALA A 1 115 ? -9.353 -5.952 -8.653 1.00 87.69 115 ALA A C 1
ATOM 928 O O . ALA A 1 115 ? -9.994 -5.356 -7.788 1.00 87.69 115 ALA A O 1
ATOM 929 N N . LEU A 1 116 ? -8.220 -6.602 -8.374 1.00 88.38 116 LEU A N 1
ATOM 930 C CA . LEU A 1 116 ? -7.637 -6.662 -7.033 1.00 88.38 116 LEU A CA 1
ATOM 931 C C . LEU A 1 116 ? -7.282 -5.260 -6.512 1.00 88.38 116 LEU A C 1
ATOM 933 O O . LEU A 1 116 ? -7.667 -4.898 -5.399 1.00 88.38 116 LEU A O 1
ATOM 937 N N . ASN A 1 117 ? -6.640 -4.436 -7.339 1.00 88.94 117 ASN A N 1
ATOM 938 C CA . ASN A 1 117 ? -6.326 -3.046 -7.006 1.00 88.94 117 ASN A CA 1
ATOM 939 C C . ASN A 1 117 ? -7.585 -2.209 -6.723 1.00 88.94 117 ASN A C 1
ATOM 941 O O . ASN A 1 117 ? -7.595 -1.399 -5.794 1.00 88.94 117 ASN A O 1
ATOM 945 N N . SER A 1 118 ? -8.667 -2.444 -7.465 1.00 86.81 118 SER A N 1
ATOM 946 C CA . SER A 1 118 ? -9.964 -1.784 -7.267 1.00 86.81 118 SER A CA 1
ATOM 947 C C . SER A 1 118 ? -10.636 -2.211 -5.962 1.00 86.81 118 SER A C 1
ATOM 949 O O . SER A 1 118 ? -11.222 -1.378 -5.267 1.00 86.81 118 SER A O 1
ATOM 951 N N . ILE A 1 119 ? -10.518 -3.488 -5.583 1.00 89.75 119 ILE A N 1
ATOM 952 C CA . ILE A 1 119 ? -11.010 -3.996 -4.294 1.00 89.75 119 ILE A CA 1
ATOM 953 C C . ILE A 1 119 ? -10.286 -3.291 -3.141 1.00 89.75 119 ILE A C 1
ATOM 955 O O . ILE A 1 119 ? -10.942 -2.838 -2.205 1.00 89.75 119 ILE A O 1
ATOM 959 N N . ILE A 1 120 ? -8.963 -3.129 -3.233 1.00 89.38 120 ILE A N 1
ATOM 960 C CA . ILE A 1 120 ? -8.156 -2.437 -2.212 1.00 89.38 120 ILE A CA 1
ATOM 961 C C . ILE A 1 120 ? -8.498 -0.944 -2.137 1.00 89.38 120 ILE A C 1
ATOM 963 O O . ILE A 1 120 ? -8.612 -0.375 -1.054 1.00 89.38 120 ILE A O 1
ATOM 967 N N . LEU A 1 121 ? -8.714 -0.287 -3.277 1.00 90.19 121 LEU A N 1
ATOM 968 C CA . LEU A 1 121 ? -9.167 1.108 -3.289 1.00 90.19 121 LEU A CA 1
ATOM 969 C C . LEU A 1 121 ? -10.530 1.257 -2.615 1.00 90.19 121 LEU A C 1
ATOM 971 O O . LEU A 1 121 ? -10.741 2.165 -1.810 1.00 90.19 121 LEU A O 1
ATOM 975 N N . THR A 1 122 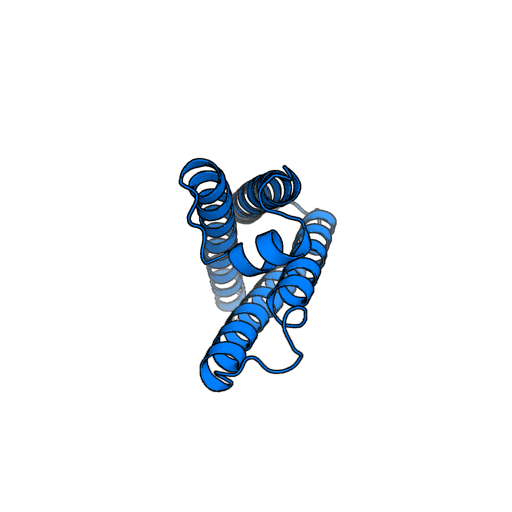? -11.440 0.330 -2.903 1.00 88.50 122 THR A N 1
ATOM 976 C CA . THR A 1 122 ? -12.771 0.314 -2.294 1.00 88.50 122 THR A CA 1
ATOM 977 C C . THR A 1 122 ? -12.684 0.048 -0.792 1.00 88.50 122 THR A C 1
ATOM 979 O O . THR A 1 122 ? -13.409 0.677 -0.022 1.00 88.50 122 THR A O 1
ATOM 982 N N . SER A 1 123 ? -11.781 -0.830 -0.345 1.00 87.56 123 SER A N 1
ATOM 983 C CA . SER A 1 123 ? -11.593 -1.130 1.077 1.00 87.56 123 SER A CA 1
ATOM 984 C C . SER A 1 123 ? -11.011 0.051 1.857 1.00 87.56 123 SER A C 1
ATOM 986 O O . SER A 1 123 ? -11.499 0.361 2.948 1.00 87.56 123 SER A O 1
ATOM 988 N N . LEU A 1 124 ? -10.030 0.758 1.287 1.00 87.81 124 LEU A N 1
ATOM 989 C CA . LEU A 1 124 ? -9.484 1.995 1.851 1.00 87.81 124 LEU A CA 1
ATOM 990 C C . LEU A 1 124 ? -10.551 3.084 1.954 1.00 87.81 124 LEU A C 1
ATOM 992 O O . LEU A 1 124 ? -10.690 3.708 3.006 1.00 87.81 124 LEU A O 1
ATOM 996 N N . TRP A 1 125 ? -11.334 3.277 0.890 1.00 88.06 125 TRP A N 1
ATOM 997 C CA . TRP A 1 125 ? -12.427 4.248 0.872 1.00 88.06 125 TRP A CA 1
ATOM 998 C C . TRP A 1 125 ? -13.507 3.919 1.904 1.00 88.06 125 TRP A C 1
ATOM 1000 O O . TRP A 1 125 ? -13.975 4.791 2.630 1.00 88.06 125 TRP A O 1
ATOM 1010 N N . ALA A 1 126 ? -13.898 2.650 2.011 1.00 86.00 126 ALA A N 1
ATOM 1011 C CA . ALA A 1 126 ? -14.881 2.222 2.996 1.00 86.00 126 ALA A CA 1
ATOM 1012 C C . ALA A 1 126 ? -14.369 2.454 4.432 1.00 86.00 126 ALA A C 1
ATOM 1014 O O . ALA A 1 126 ? -15.122 2.918 5.289 1.00 86.00 126 ALA A O 1
ATOM 1015 N N . SER A 1 127 ? -13.078 2.206 4.674 1.00 84.12 127 SER A N 1
ATOM 1016 C CA . SER A 1 127 ? -12.438 2.429 5.976 1.00 84.12 127 SER A CA 1
ATOM 1017 C C . SER A 1 127 ? -12.331 3.918 6.332 1.00 84.12 127 SER A C 1
ATOM 1019 O O . SER A 1 127 ? -12.499 4.276 7.494 1.00 84.12 127 SER A O 1
ATOM 1021 N N . SER A 1 128 ?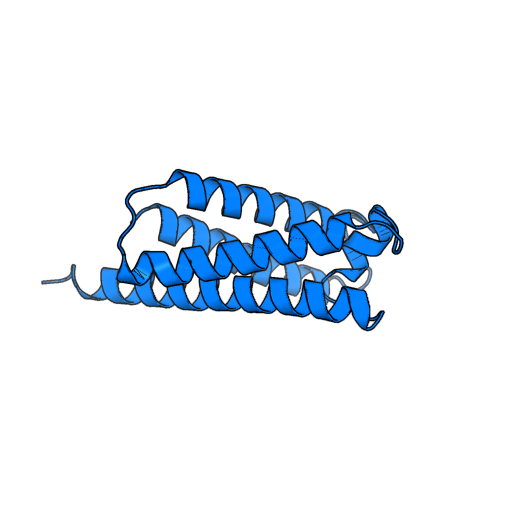 -12.142 4.809 5.351 1.00 82.62 128 SER A N 1
ATOM 1022 C CA . SER A 1 128 ? -12.034 6.256 5.598 1.00 82.62 128 SER A CA 1
ATOM 1023 C C . SER A 1 128 ? -13.352 6.929 6.007 1.00 82.62 128 SER A C 1
ATOM 1025 O O . SER A 1 128 ? -13.337 8.057 6.501 1.00 82.62 128 SER A O 1
ATOM 1027 N N . GLN A 1 129 ? -14.494 6.277 5.763 1.00 80.06 129 GLN A N 1
ATOM 1028 C CA . GLN A 1 129 ? -15.830 6.793 6.097 1.00 80.06 129 GLN A CA 1
ATOM 1029 C C . GLN A 1 129 ? -16.272 6.469 7.532 1.00 80.06 129 GLN A C 1
ATOM 1031 O O . GLN A 1 129 ? -17.319 6.953 7.972 1.00 80.06 129 GLN A O 1
ATOM 1036 N N . ARG A 1 130 ? -15.492 5.654 8.247 1.00 70.56 130 ARG A N 1
ATOM 1037 C CA . ARG A 1 130 ? -15.695 5.349 9.664 1.00 70.56 130 ARG A CA 1
ATOM 1038 C C . ARG A 1 130 ? -15.509 6.595 10.548 1.00 70.56 130 ARG A C 1
ATOM 1040 O O . ARG A 1 130 ? -16.116 6.591 11.640 1.00 70.56 130 ARG A O 1
#

Solvent-accessible surface area (backbone atoms only — not comparable to full-atom values): 7129 Å² total; per-residue (Å²): 141,78,71,66,66,60,56,56,52,49,50,52,46,31,40,54,50,10,50,51,31,27,48,53,8,48,51,34,47,53,17,68,77,67,78,60,36,85,90,46,44,54,51,34,72,74,67,38,80,92,45,65,64,63,46,52,53,12,53,51,31,25,52,48,7,51,48,43,42,48,35,72,78,67,62,66,87,64,54,64,60,47,52,52,52,49,53,53,47,52,52,49,49,50,50,56,60,48,67,93,39,84,65,53,97,54,55,68,60,48,51,51,53,51,51,54,52,49,51,51,52,50,41,51,54,59,48,57,73,111

pLDDT: mean 80.28, std 11.18, range [40.78, 93.31]

Foldseek 3Di:
DPPVVVLVVLLVLLLVLLVVLLVQLVLLQVCLVVVDRPLCVLVCVVPPSPDCVSNVLSVVSNVLSVCSNVCSVVVDLDLVSLVVNLVSLVVSCCSRQPPVHVADPPNVVSVVVVVVSVSSSVSSVSNSVD